Protein AF-A0AAN9VSM1-F1 (afdb_monomer_lite)

Sequence (68 aa):
MKLVLLLGLLAIVVVGQDPRACPRMPSPVCGTYSNGTNSTFPNFCVFSNQQLKDPGLTYVGEGACAGS

Secondary structure (DSSP, 8-state):
--------SS-TT-----TT---S----EEEE-TTS-EEEESSHHHHHHHHTT-TT-EEEEESS-S--

InterPro domains:
  IPR002350 Kazal domain [PS51465] (10-67)
  IPR036058 Kazal domain superfamily [SSF100895] (17-65)

Organism: NCBI:txid2509291

Foldseek 3Di:
DDDDDDPDDVPPDPVPPPVLDDDPQFWKFWKAAPVRDIFIDRDPSNQVVVCVVGVPTGTDGTDTDDDD

Structure (mmCIF, N/CA/C/O backbone):
data_AF-A0AAN9VSM1-F1
#
_entry.id   AF-A0AAN9VSM1-F1
#
loop_
_atom_site.group_PDB
_atom_site.id
_atom_site.type_symbol
_atom_site.label_atom_id
_atom_site.label_alt_id
_atom_site.label_comp_id
_atom_site.label_asym_id
_atom_site.label_entity_id
_atom_site.label_seq_id
_atom_site.pdbx_PDB_ins_code
_atom_site.Cartn_x
_atom_site.Cartn_y
_atom_site.Cartn_z
_atom_site.occupancy
_atom_site.B_iso_or_equiv
_atom_site.auth_seq_id
_atom_site.auth_comp_id
_atom_site.auth_asym_id
_atom_site.auth_atom_id
_atom_site.pdbx_PDB_model_num
ATOM 1 N N . MET A 1 1 ? 48.397 -24.576 24.689 1.00 43.62 1 MET A N 1
ATOM 2 C CA . MET A 1 1 ? 48.118 -24.905 23.270 1.00 43.62 1 MET A CA 1
ATOM 3 C C . MET A 1 1 ? 46.742 -25.563 23.234 1.00 43.62 1 MET A C 1
ATOM 5 O O . MET A 1 1 ? 46.613 -26.596 23.856 1.00 43.62 1 MET A O 1
ATOM 9 N N . LYS A 1 2 ? 45.659 -25.048 22.660 1.00 42.81 2 LYS A N 1
ATOM 10 C CA . LYS A 1 2 ? 45.374 -23.849 21.871 1.00 42.81 2 LYS A CA 1
ATOM 11 C C . LYS A 1 2 ? 44.135 -23.172 22.480 1.00 42.81 2 LYS A C 1
ATOM 13 O O . LYS A 1 2 ? 43.175 -23.835 22.850 1.00 42.81 2 LYS A O 1
ATOM 18 N N . LEU A 1 3 ? 44.221 -21.855 22.558 1.00 40.34 3 LEU A N 1
ATOM 19 C CA . LEU A 1 3 ? 43.145 -20.903 22.786 1.00 40.34 3 LEU A CA 1
ATOM 20 C C . LEU A 1 3 ? 42.310 -20.759 21.495 1.00 40.34 3 LEU A C 1
ATOM 22 O O . LEU A 1 3 ? 42.865 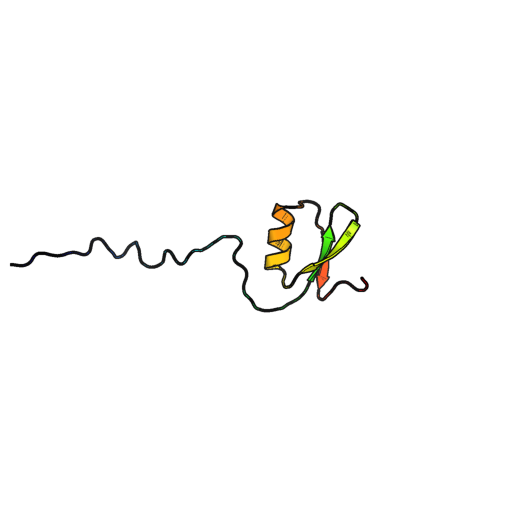-20.972 20.418 1.00 40.34 3 LEU A O 1
ATOM 26 N N . VAL A 1 4 ? 41.071 -20.268 21.649 1.00 48.78 4 VAL A N 1
ATOM 27 C CA . VAL A 1 4 ? 40.195 -19.593 20.655 1.00 48.78 4 VAL A CA 1
ATOM 28 C C . VAL A 1 4 ? 39.034 -20.428 20.076 1.00 48.78 4 VAL A C 1
ATOM 30 O O . VAL A 1 4 ? 39.227 -21.212 19.159 1.00 48.78 4 VAL A O 1
ATOM 33 N N . LEU A 1 5 ? 37.838 -20.150 20.640 1.00 51.59 5 LEU A N 1
ATOM 34 C CA . LEU A 1 5 ? 36.547 -19.780 20.009 1.00 51.59 5 LEU A CA 1
ATOM 35 C C . LEU A 1 5 ? 35.985 -20.713 18.912 1.00 51.59 5 LEU A C 1
ATOM 37 O O . LEU A 1 5 ? 36.674 -21.098 17.985 1.00 51.59 5 LEU A O 1
ATOM 41 N N . LEU A 1 6 ? 34.704 -21.091 18.938 1.00 48.56 6 LEU A N 1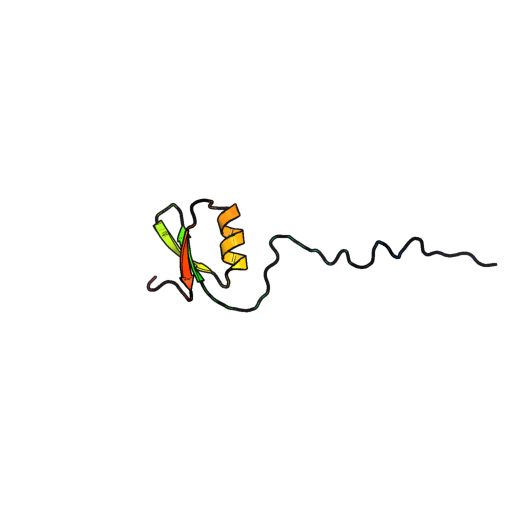
ATOM 42 C CA . LEU A 1 6 ? 33.607 -20.222 18.496 1.00 48.56 6 LEU A CA 1
ATOM 43 C C . LEU A 1 6 ? 32.264 -20.657 19.116 1.00 48.56 6 LEU A C 1
ATOM 45 O O . LEU A 1 6 ? 31.571 -21.536 18.607 1.00 48.56 6 LEU A O 1
ATOM 49 N N . LEU A 1 7 ? 31.836 -19.945 20.156 1.00 54.81 7 LEU A N 1
ATOM 50 C CA . LEU A 1 7 ? 30.428 -19.822 20.558 1.00 54.81 7 LEU A CA 1
ATOM 51 C C . LEU A 1 7 ? 29.664 -18.929 19.550 1.00 54.81 7 LEU A C 1
ATOM 53 O O . LEU A 1 7 ? 29.075 -17.921 19.923 1.00 54.81 7 LEU A O 1
ATOM 57 N N . GLY A 1 8 ? 29.738 -19.242 18.251 1.00 54.31 8 GLY A N 1
ATOM 58 C CA . GLY A 1 8 ? 29.438 -18.289 17.173 1.00 54.31 8 GLY A CA 1
ATOM 59 C C . GLY A 1 8 ? 28.684 -18.850 15.968 1.00 54.31 8 GLY A C 1
ATOM 60 O O . GLY A 1 8 ? 28.910 -18.371 14.864 1.00 54.31 8 GLY A O 1
ATOM 61 N N . LEU A 1 9 ? 27.811 -19.851 16.140 1.00 58.31 9 LEU A N 1
ATOM 62 C CA . LEU A 1 9 ? 26.990 -20.395 15.038 1.00 58.31 9 LEU A CA 1
ATOM 63 C C . LEU A 1 9 ? 25.470 -20.215 15.214 1.00 58.31 9 LEU A C 1
ATOM 65 O O . LEU A 1 9 ? 24.709 -20.645 14.357 1.00 58.31 9 LEU A O 1
ATOM 69 N N . LEU A 1 10 ? 25.018 -19.500 16.252 1.00 54.31 10 LEU A N 1
ATOM 70 C CA . LEU A 1 10 ? 23.633 -18.991 16.339 1.00 54.31 10 LEU A CA 1
ATOM 71 C C . LEU A 1 10 ? 23.501 -17.514 15.931 1.00 54.31 10 LEU A C 1
ATOM 73 O O . LEU A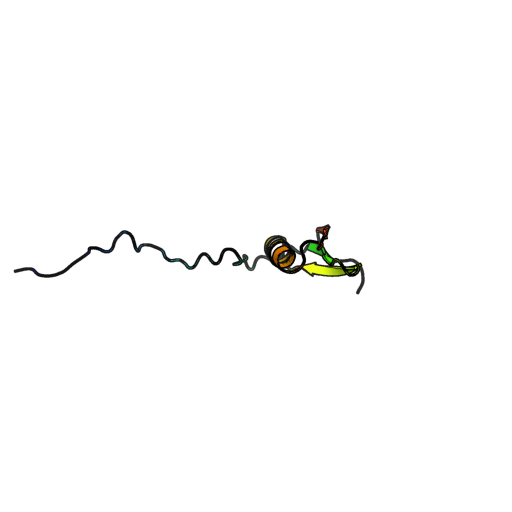 1 10 ? 22.395 -16.993 15.873 1.00 54.31 10 LEU A O 1
ATOM 77 N N . ALA A 1 11 ? 24.613 -16.851 15.600 1.00 55.94 11 ALA A N 1
ATOM 78 C CA . ALA A 1 11 ? 24.622 -15.518 14.994 1.00 55.94 11 ALA A CA 1
ATOM 79 C C . ALA A 1 11 ? 24.812 -15.575 13.466 1.00 55.94 11 ALA A C 1
ATOM 81 O O . ALA A 1 11 ? 25.207 -14.588 12.845 1.00 55.94 11 ALA A O 1
ATOM 82 N N . ILE A 1 12 ? 24.562 -16.732 12.842 1.00 57.50 12 ILE A N 1
ATOM 83 C CA . ILE A 1 12 ? 24.450 -16.803 11.386 1.00 57.50 12 ILE A CA 1
ATOM 84 C C . ILE A 1 12 ? 23.122 -16.121 11.056 1.00 57.50 12 ILE A C 1
ATOM 86 O O . ILE A 1 12 ? 22.065 -16.625 11.409 1.00 57.50 12 ILE A O 1
ATOM 90 N N . VAL A 1 13 ? 23.213 -14.948 10.433 1.00 55.22 13 VAL A N 1
ATOM 91 C CA . VAL A 1 13 ? 22.127 -14.126 9.883 1.00 55.22 13 VAL A CA 1
ATOM 92 C C . VAL A 1 13 ? 21.204 -13.388 10.869 1.00 55.22 13 VAL A C 1
ATOM 94 O O . VAL A 1 13 ? 19.986 -13.504 10.796 1.00 55.22 13 VAL A O 1
ATOM 97 N N . VAL A 1 14 ? 21.734 -12.397 11.602 1.00 56.59 14 VAL A N 1
ATOM 98 C CA . VAL A 1 14 ? 20.975 -11.125 11.722 1.00 56.59 14 VAL A CA 1
ATOM 99 C C . VAL A 1 14 ? 21.055 -10.410 10.364 1.00 56.59 14 VAL A C 1
ATOM 101 O O . VAL A 1 14 ? 21.634 -9.337 10.225 1.00 56.59 14 VAL A O 1
ATOM 104 N N . VAL A 1 15 ? 20.539 -11.040 9.303 1.00 60.28 15 VAL A N 1
ATOM 105 C CA . VAL A 1 15 ? 20.179 -10.300 8.092 1.00 60.28 15 VAL A CA 1
ATOM 106 C C . VAL A 1 15 ? 18.993 -9.479 8.546 1.00 60.28 15 VAL A C 1
ATOM 108 O O . VAL A 1 15 ? 17.968 -10.076 8.849 1.00 60.28 15 VAL A O 1
ATOM 111 N N . GLY A 1 16 ? 19.161 -8.166 8.702 1.00 56.69 16 GLY A N 1
ATOM 112 C CA . GLY A 1 16 ? 18.131 -7.266 9.217 1.00 56.69 16 GLY A CA 1
ATOM 113 C C . GLY A 1 16 ? 16.792 -7.487 8.518 1.00 56.69 16 GLY A C 1
ATOM 114 O O . GLY A 1 16 ? 16.557 -6.957 7.436 1.00 56.69 16 GLY A O 1
ATOM 115 N N . GLN A 1 17 ? 15.929 -8.293 9.136 1.00 58.94 17 GLN A N 1
ATOM 116 C CA . GLN A 1 17 ? 14.550 -8.490 8.723 1.00 58.94 17 GLN A CA 1
ATOM 117 C C . GLN A 1 17 ? 13.795 -7.305 9.333 1.00 58.94 17 GLN A C 1
ATOM 119 O O . GLN A 1 17 ? 13.162 -7.434 10.379 1.00 58.94 17 GLN A O 1
ATOM 124 N N . ASP A 1 18 ? 13.936 -6.103 8.769 1.00 78.19 18 ASP A N 1
ATOM 125 C CA . ASP A 1 18 ? 12.933 -5.086 9.079 1.00 78.19 18 ASP A CA 1
ATOM 126 C C . ASP A 1 18 ? 11.609 -5.654 8.544 1.00 78.19 18 ASP A C 1
ATOM 128 O O . ASP A 1 18 ? 11.531 -5.932 7.344 1.00 78.19 18 ASP A O 1
ATOM 132 N N . PRO A 1 19 ? 10.580 -5.879 9.382 1.00 74.94 19 PRO A N 1
ATOM 133 C CA . PRO A 1 19 ? 9.294 -6.392 8.912 1.00 74.94 19 PRO A CA 1
ATOM 134 C C . PRO A 1 19 ? 8.639 -5.476 7.864 1.00 74.94 19 PRO A C 1
ATOM 136 O O . PRO A 1 19 ? 7.692 -5.885 7.202 1.00 74.94 19 PRO A O 1
ATOM 139 N N . ARG A 1 20 ? 9.147 -4.247 7.694 1.00 85.69 20 ARG A N 1
ATOM 140 C CA . ARG A 1 20 ? 8.730 -3.267 6.688 1.00 85.69 20 ARG A CA 1
ATOM 141 C C . ARG A 1 20 ? 9.668 -3.209 5.477 1.00 85.69 20 ARG A C 1
ATOM 143 O O . ARG A 1 20 ? 9.448 -2.394 4.581 1.00 85.69 20 ARG A O 1
ATOM 150 N N . ALA A 1 21 ? 10.721 -4.023 5.418 1.00 91.44 21 ALA A N 1
ATOM 151 C CA . ALA A 1 21 ? 11.575 -4.091 4.241 1.00 91.44 21 ALA A CA 1
ATOM 152 C C . ALA A 1 21 ? 10.783 -4.657 3.057 1.00 91.44 21 ALA A C 1
ATOM 154 O O . ALA A 1 21 ? 10.247 -5.760 3.122 1.00 91.44 21 ALA A O 1
ATOM 155 N N . CYS A 1 22 ? 10.748 -3.907 1.956 1.00 93.44 22 CYS A N 1
ATOM 156 C CA . CYS A 1 22 ? 10.099 -4.345 0.728 1.00 93.44 22 CYS A CA 1
ATOM 157 C C . CYS A 1 22 ? 11.116 -4.645 -0.373 1.00 93.44 22 CYS A C 1
ATOM 159 O O . CYS A 1 22 ? 12.129 -3.942 -0.488 1.00 93.44 22 CYS A O 1
ATOM 161 N N . PRO A 1 23 ? 10.843 -5.644 -1.232 1.00 91.94 23 PRO A N 1
ATOM 162 C CA . PRO A 1 23 ? 11.637 -5.860 -2.430 1.00 91.94 23 PRO A CA 1
ATOM 163 C C . PRO A 1 23 ? 11.563 -4.627 -3.338 1.00 91.94 23 PRO A C 1
ATOM 165 O O . PRO A 1 23 ? 10.535 -3.953 -3.426 1.00 91.94 23 PRO A O 1
ATOM 168 N N . ARG A 1 24 ? 12.651 -4.355 -4.067 1.00 92.50 24 ARG A N 1
ATOM 169 C CA . ARG A 1 24 ? 12.720 -3.255 -5.049 1.00 92.50 24 ARG A CA 1
ATOM 170 C C . ARG A 1 24 ? 12.103 -3.610 -6.407 1.00 92.50 24 ARG A C 1
ATOM 172 O O . ARG A 1 24 ? 12.324 -2.894 -7.376 1.00 92.50 24 ARG A O 1
ATOM 179 N N . MET A 1 25 ? 11.364 -4.715 -6.491 1.00 91.62 25 MET A N 1
ATOM 180 C CA . MET A 1 25 ? 10.685 -5.132 -7.714 1.00 91.62 25 MET A CA 1
ATOM 181 C C . MET A 1 25 ? 9.414 -4.283 -7.899 1.00 91.62 25 MET A C 1
ATOM 183 O O . MET A 1 25 ? 8.549 -4.305 -7.015 1.00 91.62 25 MET A O 1
ATOM 187 N N . PRO A 1 26 ? 9.307 -3.501 -8.988 1.00 92.88 26 PRO A N 1
ATOM 188 C CA . PRO A 1 26 ? 8.133 -2.680 -9.245 1.00 92.88 26 PRO A CA 1
ATOM 189 C C . PRO A 1 26 ? 6.972 -3.555 -9.732 1.00 92.88 26 PRO A C 1
ATOM 191 O O . PRO A 1 26 ? 7.107 -4.303 -10.696 1.00 92.88 26 PRO A O 1
ATOM 194 N N . SER A 1 27 ? 5.833 -3.444 -9.057 1.00 97.00 27 SER A N 1
ATOM 195 C CA . SER A 1 27 ? 4.560 -4.080 -9.410 1.00 97.00 27 SER A CA 1
ATOM 196 C C . SER A 1 27 ? 3.437 -3.190 -8.874 1.00 97.00 27 SER A C 1
ATOM 198 O O . SER A 1 27 ? 2.873 -3.499 -7.822 1.00 97.00 27 SER A O 1
ATOM 200 N N . PRO A 1 28 ? 3.193 -2.030 -9.508 1.00 97.62 28 PRO A N 1
ATOM 201 C CA . PRO A 1 28 ? 2.431 -0.947 -8.904 1.00 97.62 28 PRO A CA 1
ATOM 202 C C . PRO A 1 28 ? 1.004 -1.356 -8.540 1.00 97.62 28 PRO A C 1
ATOM 204 O O . PRO A 1 28 ? 0.403 -2.197 -9.206 1.00 97.62 28 PRO A O 1
ATOM 207 N N . VAL A 1 29 ? 0.473 -0.739 -7.487 1.00 98.12 29 VAL A N 1
ATOM 208 C CA . VAL A 1 29 ? -0.920 -0.896 -7.048 1.00 98.12 29 VAL A CA 1
ATOM 209 C C . VAL A 1 29 ? -1.527 0.460 -6.706 1.00 98.12 29 VAL A C 1
ATOM 211 O O . VAL A 1 29 ? -0.820 1.367 -6.259 1.00 98.12 29 VAL A O 1
ATOM 214 N N . CYS A 1 30 ? -2.838 0.587 -6.876 1.00 98.38 30 CYS A N 1
ATOM 215 C CA . CYS A 1 30 ? -3.597 1.768 -6.500 1.00 98.38 30 CYS A CA 1
ATOM 216 C C . CYS A 1 30 ? -4.314 1.540 -5.166 1.00 98.38 30 CYS A C 1
ATOM 218 O O . CYS A 1 30 ? -4.912 0.484 -4.941 1.00 98.38 30 CYS A O 1
ATOM 220 N N . GLY A 1 31 ? -4.282 2.547 -4.296 1.00 97.50 31 GLY A N 1
ATOM 221 C CA . GLY A 1 31 ? -5.072 2.582 -3.071 1.00 97.50 31 GLY A CA 1
ATOM 222 C C . GLY A 1 31 ? -5.642 3.968 -2.783 1.00 97.50 31 GLY A C 1
ATOM 223 O O . GLY A 1 31 ? -5.150 4.963 -3.315 1.00 97.50 31 GLY A O 1
ATOM 224 N N . THR A 1 32 ? -6.651 4.030 -1.919 1.00 97.88 32 THR A N 1
ATOM 225 C CA . THR A 1 32 ? -7.320 5.268 -1.494 1.00 97.88 32 THR A CA 1
ATOM 226 C C . THR A 1 32 ? -7.160 5.449 0.009 1.00 97.88 32 THR A C 1
ATOM 228 O O . THR A 1 32 ? -7.605 4.601 0.783 1.00 97.88 32 THR A O 1
ATOM 231 N N . TYR A 1 33 ? -6.516 6.541 0.424 1.00 97.81 33 TYR A N 1
ATOM 232 C CA . TYR A 1 33 ? -6.379 6.929 1.829 1.00 97.81 33 TYR A CA 1
ATOM 233 C C . TYR A 1 33 ? -7.741 7.215 2.471 1.00 97.81 33 TYR A C 1
ATOM 235 O O . TYR A 1 33 ? -8.712 7.534 1.783 1.00 97.81 33 TYR A O 1
ATOM 243 N N . SER A 1 34 ? -7.794 7.217 3.803 1.00 97.69 34 SER A N 1
ATOM 244 C CA . SER A 1 34 ? -9.009 7.532 4.570 1.00 97.69 34 SER A CA 1
ATOM 245 C C . SER A 1 34 ? -9.605 8.909 4.258 1.00 97.69 34 SER A C 1
ATOM 247 O O . SER A 1 34 ? -10.793 9.136 4.464 1.00 97.69 34 SER A O 1
ATOM 249 N N . ASN A 1 35 ? -8.795 9.843 3.752 1.00 96.38 35 ASN A N 1
ATOM 250 C CA . ASN A 1 35 ? -9.242 11.173 3.329 1.00 96.38 35 ASN A CA 1
ATOM 251 C C . ASN A 1 35 ? -9.799 11.211 1.887 1.00 96.38 35 ASN A C 1
ATOM 253 O O . ASN A 1 35 ? -10.061 12.296 1.373 1.00 96.38 35 ASN A O 1
ATOM 257 N N . GLY A 1 36 ? -9.927 10.061 1.219 1.00 95.88 36 GLY A N 1
ATOM 258 C CA . GLY A 1 36 ? -10.396 9.943 -0.164 1.00 95.88 36 GLY A CA 1
ATOM 259 C C . GLY A 1 36 ? -9.323 10.175 -1.234 1.00 95.88 36 GLY A C 1
ATOM 260 O O . GLY A 1 36 ? -9.640 10.150 -2.419 1.00 95.88 36 GLY A O 1
ATOM 261 N N . THR A 1 37 ? -8.059 10.397 -0.858 1.00 95.50 37 THR A N 1
ATOM 262 C CA . THR A 1 37 ? -6.972 10.636 -1.824 1.00 95.50 37 THR A CA 1
ATOM 263 C C . THR A 1 37 ? -6.445 9.322 -2.389 1.00 95.50 37 THR A C 1
ATOM 265 O O . THR A 1 37 ? -6.012 8.449 -1.637 1.00 95.50 37 THR A O 1
ATOM 268 N N . ASN A 1 38 ? -6.404 9.204 -3.715 1.00 96.38 38 ASN A N 1
ATOM 269 C CA . ASN A 1 38 ? -5.806 8.057 -4.396 1.00 96.38 38 ASN A CA 1
ATOM 270 C C . ASN A 1 38 ? -4.279 8.180 -4.454 1.00 96.38 38 ASN A C 1
ATOM 272 O O . ASN A 1 38 ? -3.722 9.267 -4.605 1.00 96.38 38 ASN A O 1
ATOM 276 N N . SER A 1 39 ? -3.569 7.063 -4.338 1.00 97.50 39 SER A N 1
ATOM 277 C CA . SER A 1 39 ? -2.114 7.019 -4.455 1.00 97.50 39 SER A CA 1
ATOM 278 C C . SER A 1 39 ? -1.629 5.709 -5.050 1.00 97.50 39 SER A C 1
ATOM 280 O O . SER A 1 39 ? -2.127 4.629 -4.734 1.00 97.50 39 SER A O 1
ATOM 282 N N . THR A 1 40 ? -0.623 5.830 -5.915 1.00 97.88 40 THR A N 1
ATOM 283 C CA . THR A 1 40 ? 0.072 4.683 -6.496 1.00 97.88 40 THR A CA 1
ATOM 284 C C . THR A 1 40 ? 1.209 4.264 -5.578 1.00 97.88 40 THR A C 1
ATOM 286 O O . THR A 1 40 ? 2.059 5.079 -5.219 1.00 97.88 40 THR A O 1
ATOM 289 N N . PHE A 1 41 ? 1.261 2.982 -5.246 1.00 97.44 41 PHE A N 1
ATOM 290 C CA . PHE A 1 41 ? 2.332 2.380 -4.466 1.00 97.44 41 PHE A CA 1
ATOM 291 C C . PHE A 1 41 ? 3.223 1.533 -5.379 1.00 97.44 41 PHE A C 1
ATOM 293 O O . PHE A 1 41 ? 2.697 0.850 -6.256 1.00 97.44 41 PHE A O 1
ATOM 300 N N . PRO A 1 42 ? 4.557 1.525 -5.188 1.00 97.19 42 PRO A N 1
ATOM 301 C CA . PRO A 1 42 ? 5.484 0.798 -6.063 1.00 97.19 42 PRO A CA 1
ATOM 302 C C . PRO A 1 42 ? 5.238 -0.712 -6.129 1.00 97.19 42 PRO A C 1
ATOM 304 O O . PRO A 1 42 ? 5.559 -1.342 -7.134 1.00 97.19 42 PRO A O 1
ATOM 307 N N . ASN A 1 43 ? 4.717 -1.287 -5.044 1.00 96.88 43 ASN A N 1
ATOM 308 C CA . ASN A 1 43 ? 4.254 -2.664 -4.959 1.00 96.88 43 ASN A CA 1
ATOM 309 C C . ASN A 1 43 ? 3.335 -2.868 -3.748 1.00 96.88 43 ASN A C 1
ATOM 311 O O . ASN A 1 43 ? 3.216 -1.994 -2.883 1.00 96.88 43 ASN A O 1
ATOM 315 N N . PHE A 1 44 ? 2.713 -4.047 -3.683 1.00 97.38 44 PHE A N 1
ATOM 316 C CA . PHE A 1 44 ? 1.793 -4.417 -2.608 1.00 97.38 44 PHE A CA 1
ATOM 317 C C . PHE A 1 44 ? 2.443 -4.381 -1.214 1.00 97.38 44 PHE A C 1
ATOM 319 O O . PHE A 1 44 ? 1.804 -3.948 -0.265 1.00 97.38 44 PHE A O 1
ATOM 326 N N . CYS A 1 45 ? 3.728 -4.736 -1.080 1.00 96.94 45 CYS A N 1
ATOM 327 C CA . CYS A 1 45 ? 4.433 -4.647 0.206 1.00 96.94 45 CYS A CA 1
ATOM 328 C C . CYS A 1 45 ? 4.484 -3.203 0.732 1.00 96.94 45 CYS A C 1
ATOM 330 O O . CYS A 1 45 ? 4.174 -2.948 1.897 1.00 96.94 45 CYS A O 1
ATOM 332 N N . VAL A 1 46 ? 4.831 -2.238 -0.130 1.00 97.50 46 VAL A N 1
ATOM 333 C CA . VAL A 1 46 ? 4.866 -0.818 0.258 1.00 97.50 46 VAL A CA 1
ATOM 334 C C . VAL A 1 46 ? 3.461 -0.312 0.599 1.00 97.50 46 VAL A C 1
ATOM 336 O O . VAL A 1 46 ? 3.309 0.421 1.575 1.00 97.50 46 VAL A O 1
ATOM 339 N N . PHE A 1 47 ? 2.441 -0.736 -0.153 1.00 98.06 47 PHE A N 1
ATOM 340 C CA . PHE A 1 47 ? 1.036 -0.453 0.155 1.00 98.06 47 PHE A CA 1
ATOM 341 C C . PHE A 1 47 ? 0.637 -0.977 1.547 1.00 98.06 47 PHE A C 1
ATOM 343 O O . PHE A 1 47 ? 0.172 -0.199 2.379 1.00 98.06 47 PHE A O 1
ATOM 350 N N . SER A 1 48 ? 0.893 -2.252 1.854 1.00 96.81 48 SER A N 1
ATOM 351 C CA . SER A 1 48 ? 0.562 -2.853 3.155 1.00 96.81 48 SER A CA 1
ATOM 352 C C . SER A 1 48 ? 1.291 -2.177 4.316 1.00 96.81 48 SER A C 1
ATOM 354 O O . SER A 1 48 ? 0.703 -1.936 5.368 1.00 96.81 48 SER A O 1
ATOM 356 N N . ASN A 1 49 ? 2.550 -1.778 4.124 1.00 96.81 49 ASN A N 1
ATOM 357 C CA . ASN A 1 49 ? 3.268 -0.989 5.123 1.00 96.81 49 ASN A CA 1
ATOM 358 C C . ASN A 1 49 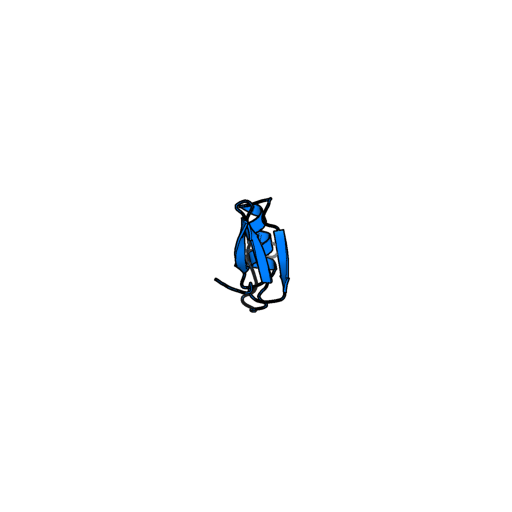? 2.629 0.379 5.368 1.00 96.81 49 ASN A C 1
ATOM 360 O O . ASN A 1 49 ? 2.687 0.892 6.488 1.00 96.81 49 ASN A O 1
ATOM 364 N N . GLN A 1 50 ? 2.034 0.986 4.342 1.00 97.50 50 GLN A N 1
ATOM 365 C CA . 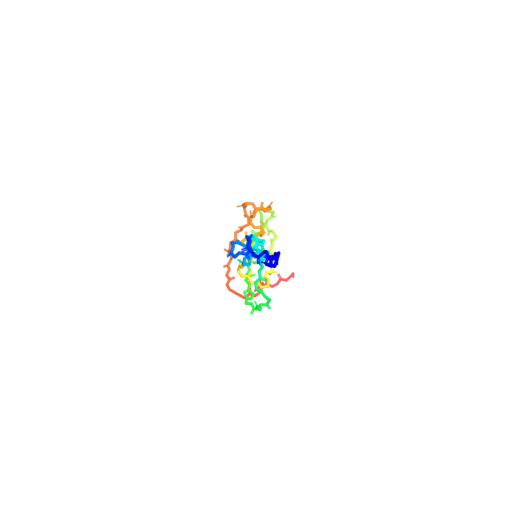GLN A 1 50 ? 1.343 2.258 4.491 1.00 97.50 50 GLN A CA 1
ATOM 366 C C . GLN A 1 50 ? 0.026 2.108 5.269 1.00 97.50 50 GLN A C 1
ATOM 368 O O . GLN A 1 50 ? -0.333 3.030 6.000 1.00 97.50 50 GLN A O 1
ATOM 373 N N . GLN A 1 51 ? -0.626 0.941 5.231 1.00 97.25 51 GLN A N 1
ATOM 374 C CA . GLN A 1 51 ? -1.810 0.665 6.059 1.00 97.25 51 GLN A CA 1
ATOM 375 C C . GLN A 1 51 ? -1.506 0.697 7.567 1.00 97.25 51 GLN A C 1
ATOM 377 O O . GLN A 1 51 ? -2.384 0.981 8.375 1.00 97.25 51 GLN A O 1
ATOM 382 N N . LEU A 1 52 ? -0.244 0.495 7.970 1.00 95.25 52 LEU A N 1
ATOM 383 C CA . LEU A 1 52 ? 0.178 0.679 9.367 1.00 95.25 52 LEU A CA 1
ATOM 384 C C . LEU A 1 52 ? 0.134 2.150 9.815 1.00 95.25 52 LEU A C 1
ATOM 386 O O . LEU A 1 52 ? 0.120 2.422 11.013 1.00 95.25 52 LEU A O 1
ATOM 390 N N . LYS A 1 53 ? 0.174 3.094 8.867 1.00 95.88 53 LYS A N 1
ATOM 391 C CA . LYS A 1 53 ? 0.101 4.541 9.121 1.00 95.88 53 LYS A CA 1
ATOM 392 C C . LYS A 1 53 ? -1.307 5.086 8.903 1.00 95.88 53 LYS A C 1
ATOM 394 O O . LYS A 1 53 ? -1.705 6.004 9.609 1.00 95.88 53 LYS A O 1
ATOM 399 N N . ASP A 1 54 ? -2.035 4.523 7.943 1.00 97.62 54 ASP A N 1
ATOM 400 C CA . ASP A 1 54 ? -3.446 4.807 7.701 1.00 97.62 54 ASP A CA 1
ATOM 401 C C . ASP A 1 54 ? -4.237 3.489 7.615 1.00 97.62 54 ASP A C 1
ATOM 403 O O . ASP A 1 54 ? -4.314 2.894 6.539 1.00 97.62 54 ASP A O 1
ATOM 407 N N . PRO A 1 55 ? -4.838 3.025 8.726 1.00 97.00 55 PRO A N 1
ATOM 408 C CA . PRO A 1 55 ? -5.626 1.792 8.744 1.00 97.00 55 PRO A CA 1
ATOM 409 C C . PRO A 1 55 ? -6.854 1.798 7.823 1.00 97.00 55 PRO A C 1
ATOM 411 O O . PRO A 1 55 ? -7.385 0.728 7.535 1.00 97.00 55 PRO A O 1
ATOM 414 N N . GLY A 1 56 ? -7.318 2.968 7.367 1.00 97.38 56 GLY A N 1
ATOM 415 C CA . GLY A 1 56 ? -8.408 3.081 6.394 1.00 97.38 56 GLY A CA 1
ATOM 416 C C . GLY A 1 56 ? -7.932 3.231 4.947 1.00 97.38 56 GLY A C 1
ATOM 417 O O . GLY A 1 56 ? -8.758 3.426 4.059 1.00 97.38 56 GLY A O 1
ATOM 418 N N . LEU A 1 57 ? -6.626 3.097 4.678 1.00 98.50 57 LEU A N 1
ATOM 419 C CA . LEU A 1 57 ? -6.108 2.960 3.319 1.00 98.50 57 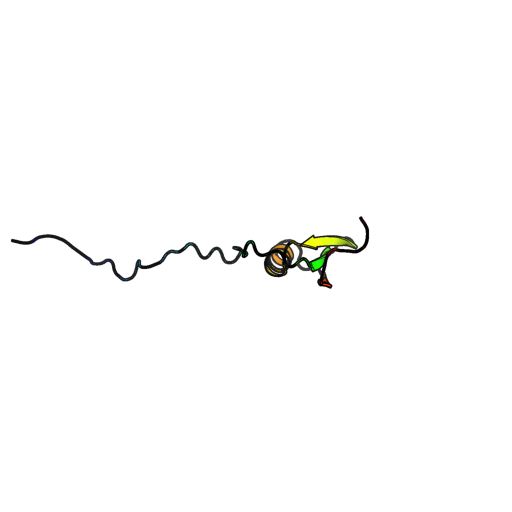LEU A CA 1
ATOM 420 C C . LEU A 1 57 ? -6.654 1.672 2.685 1.00 98.50 57 LEU A C 1
ATOM 422 O O . LEU A 1 57 ? -6.317 0.553 3.088 1.00 98.50 57 LEU A O 1
ATOM 426 N N . THR A 1 58 ? -7.482 1.840 1.660 1.00 98.12 58 THR A N 1
ATOM 427 C CA . THR A 1 58 ? -8.148 0.751 0.941 1.00 98.12 58 THR A CA 1
ATOM 428 C C . THR A 1 58 ? -7.430 0.425 -0.361 1.00 98.12 58 THR A C 1
ATOM 430 O O . THR A 1 58 ? -6.858 1.298 -1.012 1.00 98.12 58 THR A O 1
ATOM 433 N N . TYR A 1 59 ? -7.435 -0.853 -0.737 1.00 97.94 59 TYR A N 1
ATOM 434 C CA . TYR A 1 59 ? -6.906 -1.311 -2.019 1.00 97.94 59 TYR A CA 1
ATOM 435 C C . TYR A 1 59 ? -7.944 -1.069 -3.120 1.00 97.94 59 TYR A C 1
ATOM 437 O O . TYR A 1 59 ? -9.104 -1.444 -2.956 1.00 97.94 59 TYR A O 1
ATOM 445 N N . VAL A 1 60 ? -7.524 -0.467 -4.233 1.00 97.50 60 VAL A N 1
ATOM 446 C CA . VAL A 1 60 ? -8.393 -0.155 -5.380 1.00 97.50 60 VAL A CA 1
ATOM 447 C C . VAL A 1 60 ? -8.170 -1.138 -6.525 1.00 97.50 60 VAL A C 1
ATOM 449 O O . VAL A 1 60 ? -9.133 -1.611 -7.122 1.00 97.50 60 VAL A O 1
ATOM 452 N N . GLY A 1 61 ? -6.915 -1.453 -6.844 1.00 96.81 61 GLY A N 1
ATOM 453 C CA . GLY A 1 61 ? -6.606 -2.341 -7.960 1.00 96.81 61 GLY A CA 1
ATOM 454 C C . GLY A 1 61 ? -5.123 -2.430 -8.293 1.00 96.81 61 GLY A C 1
ATOM 455 O O . GLY A 1 61 ? -4.283 -1.734 -7.717 1.00 96.81 61 GLY A O 1
ATOM 456 N N . GLU A 1 62 ? -4.807 -3.314 -9.234 1.00 97.25 62 GLU A N 1
ATOM 457 C CA . GLU A 1 62 ? -3.468 -3.445 -9.802 1.00 97.25 62 GLU A CA 1
ATOM 458 C C . GLU A 1 62 ? -3.145 -2.268 -10.729 1.00 97.25 62 GLU A C 1
ATOM 460 O O . GLU A 1 62 ? -4.026 -1.690 -11.366 1.00 97.25 62 GLU A O 1
ATOM 465 N N . GLY A 1 63 ? -1.862 -1.929 -10.830 1.00 96.12 63 GLY A N 1
ATOM 466 C CA . GLY A 1 63 ? -1.384 -0.815 -11.638 1.00 96.12 63 GLY A CA 1
ATOM 467 C C . GLY A 1 63 ? -1.383 0.522 -10.898 1.00 96.12 63 GLY A C 1
ATOM 468 O O . GLY A 1 63 ? -1.649 0.619 -9.702 1.00 96.12 63 GLY A O 1
ATOM 469 N N . ALA A 1 64 ? -1.021 1.577 -11.623 1.00 96.19 64 ALA A N 1
ATOM 470 C CA . ALA A 1 64 ? -1.098 2.937 -11.105 1.00 96.19 64 ALA A CA 1
ATOM 471 C C . ALA A 1 64 ? -2.558 3.399 -10.987 1.00 96.19 64 ALA A C 1
ATOM 473 O O . ALA A 1 64 ? -3.418 2.966 -11.753 1.00 96.19 64 ALA A O 1
ATOM 474 N N . CYS A 1 65 ? -2.835 4.319 -10.064 1.00 95.81 65 CYS A N 1
ATOM 475 C CA . CYS A 1 65 ? -4.128 4.993 -10.028 1.00 95.81 65 CYS A CA 1
ATOM 476 C C . CYS A 1 65 ? -4.357 5.774 -11.326 1.00 95.81 65 CYS A C 1
ATOM 478 O O . CYS A 1 65 ? -3.476 6.503 -11.785 1.00 95.81 65 CYS A O 1
ATOM 480 N N . ALA A 1 66 ? -5.548 5.638 -11.908 1.00 86.56 66 ALA A N 1
ATOM 481 C CA . ALA A 1 66 ? -5.945 6.433 -13.058 1.00 86.56 66 ALA A CA 1
ATOM 482 C C . ALA A 1 66 ? -6.205 7.883 -12.614 1.00 86.56 66 ALA A C 1
ATOM 484 O O . ALA A 1 66 ? -7.158 8.134 -11.882 1.00 86.56 66 ALA A O 1
ATOM 485 N N . GLY A 1 67 ? -5.370 8.818 -13.074 1.00 64.88 67 GLY A N 1
ATOM 486 C CA . GLY A 1 67 ? -5.575 10.258 -12.892 1.00 64.88 67 GLY A CA 1
ATOM 487 C C . GLY A 1 67 ? -5.057 10.807 -11.559 1.00 64.88 67 GLY A C 1
ATOM 488 O O . GLY A 1 67 ? -5.585 10.501 -10.493 1.00 64.88 67 GLY A O 1
ATOM 489 N N . SER A 1 68 ? -4.014 11.633 -11.657 1.00 46.72 68 SER A N 1
ATOM 490 C CA . SER A 1 68 ? -3.669 12.687 -10.694 1.00 46.72 68 SER A CA 1
ATOM 491 C C . SER A 1 68 ? -4.653 13.846 -10.779 1.00 46.72 68 SER A C 1
ATOM 493 O O . SER A 1 68 ? -4.955 14.212 -11.940 1.00 46.72 68 SER A O 1
#

pLDDT: mean 83.5, std 19.59, range [40.34, 98.5]

Radius of gyration: 20.19 Å; chains: 1; bounding box: 58×38×36 Å